Protein AF-A0A7Y1VS04-F1 (afdb_monomer)

pLDDT: mean 88.12, std 14.86, range [55.06, 98.5]

Mean predicted aligned error: 8.32 Å

Nearest PDB structures (foldseek):
  4df9-assembly1_B  TM=9.855E-01  e=1.102E-04  Bacteroides fragilis NCTC 9343
  3p1v-assembly1_B  TM=9.298E-01  e=7.866E-05  Bacteroides ovatus ATCC 8483
  4df9-assembly2_C  TM=9.334E-01  e=1.030E-04  Bacteroides fragilis NCTC 9343
  4df9-assembly3_E  TM=9.313E-01  e=2.162E-04  Bacteroides fragilis NCTC 9343
  4df9-assembly2_D  TM=9.358E-01  e=2.647E-04  Bacteroides fragilis NCTC 9343

Radius of gyration: 21.86 Å; Cα contacts (8 Å, |Δi|>4): 101; chains: 1; bounding box: 75×17×34 Å

Foldseek 3Di:
DVPVVVVVVVVVPDDPPDDDDKDKDWPDDQDDPVQAAEAEAEDDPDAPVCLVVVVVVLVVVLVVQLVDPPNVVVVSRYTYMYIRDHDD

Solvent-accessible surface area (backbone atoms only — not comparable to full-atom values): 5364 Å² total; per-residue (Å²): 127,70,69,66,58,55,56,58,56,60,67,72,68,72,69,83,84,76,73,82,82,75,47,77,43,78,79,37,85,56,67,58,77,92,78,31,49,76,49,73,48,70,50,75,83,31,40,74,93,35,51,68,57,50,52,54,50,49,51,55,51,54,58,53,54,44,69,40,81,69,42,40,80,48,48,72,44,40,27,32,37,38,36,56,42,73,37,134

Sequence (88 aa):
MTRVFSYWLVLLACTPLVSQPISVDTIRWAGSEDDRINLVFLGDGYQESELDKYITDVHKVVDHFFTESPFKEYKPYFNILAIKVVSR

Structure (mmCIF, N/CA/C/O backbone):
data_AF-A0A7Y1VS04-F1
#
_entry.id   AF-A0A7Y1VS04-F1
#
loop_
_atom_site.group_PDB
_atom_site.id
_atom_site.type_symbol
_atom_site.label_atom_id
_atom_site.label_alt_id
_atom_site.label_comp_id
_atom_site.label_asym_id
_atom_site.label_entity_id
_atom_site.label_seq_id
_atom_site.pdbx_PDB_ins_code
_atom_site.Cartn_x
_atom_site.Cartn_y
_atom_site.Cartn_z
_atom_site.occupancy
_atom_site.B_iso_or_equiv
_atom_site.auth_seq_id
_atom_site.auth_comp_id
_atom_site.auth_asym_id
_atom_site.auth_atom_id
_atom_site.pdbx_PDB_model_num
ATOM 1 N N . MET A 1 1 ? -59.914 -10.512 14.363 1.00 57.75 1 MET A N 1
ATOM 2 C CA . MET A 1 1 ? -59.152 -9.253 14.554 1.00 57.75 1 MET A CA 1
ATOM 3 C C . MET A 1 1 ? -57.676 -9.466 14.913 1.00 57.75 1 MET A C 1
ATOM 5 O O . MET A 1 1 ? -56.897 -8.545 14.744 1.00 57.75 1 MET A O 1
ATOM 9 N N . THR A 1 2 ? -57.243 -10.666 15.308 1.00 55.38 2 THR A N 1
ATOM 10 C CA . THR A 1 2 ? -55.838 -10.980 15.653 1.00 55.38 2 THR A CA 1
ATOM 11 C C . THR A 1 2 ? -54.917 -11.261 14.456 1.00 55.38 2 THR A C 1
ATOM 13 O O . THR A 1 2 ? -53.720 -11.014 14.537 1.00 55.38 2 THR A O 1
ATOM 16 N N . ARG A 1 3 ? -55.447 -11.726 13.315 1.00 55.06 3 ARG A N 1
ATOM 17 C CA . ARG A 1 3 ? -54.626 -12.087 12.140 1.00 55.06 3 ARG A CA 1
ATOM 18 C C . ARG A 1 3 ? -54.018 -10.892 11.400 1.00 55.06 3 ARG A C 1
ATOM 20 O O . ARG A 1 3 ? -52.906 -11.005 10.910 1.00 55.06 3 ARG A O 1
ATOM 27 N N . VAL A 1 4 ? -54.704 -9.746 11.360 1.00 59.34 4 VAL A N 1
ATOM 28 C CA . VAL A 1 4 ? -54.226 -8.534 10.659 1.00 59.34 4 VAL A CA 1
ATOM 29 C C . VAL A 1 4 ? -53.039 -7.902 11.392 1.00 59.34 4 VAL A C 1
ATOM 31 O O . VAL A 1 4 ? -52.091 -7.459 10.755 1.00 59.34 4 VAL A O 1
ATOM 34 N N . PHE A 1 5 ? -53.040 -7.953 12.726 1.00 57.19 5 PHE A N 1
ATOM 35 C CA . PHE A 1 5 ? -51.944 -7.452 13.561 1.00 57.19 5 PHE A CA 1
ATOM 36 C C . PHE A 1 5 ? -50.641 -8.246 13.353 1.00 57.19 5 PHE A C 1
ATOM 38 O O . PHE A 1 5 ? -49.550 -7.686 13.384 1.00 57.19 5 PHE A O 1
ATOM 45 N N . SER A 1 6 ? -50.758 -9.542 13.044 1.00 55.72 6 SER A N 1
ATOM 46 C CA . SER A 1 6 ? -49.613 -10.410 12.748 1.00 55.72 6 SER A CA 1
ATOM 47 C C . SER A 1 6 ? -48.878 -10.024 11.459 1.00 55.72 6 SER A C 1
ATOM 49 O O . SER A 1 6 ? -47.664 -10.185 11.401 1.00 55.72 6 SER A O 1
ATOM 51 N N . TYR A 1 7 ? -49.572 -9.505 10.438 1.00 56.56 7 TYR A N 1
ATOM 52 C CA . TYR A 1 7 ? -48.934 -9.080 9.181 1.00 56.56 7 TYR A CA 1
ATOM 53 C C . TYR A 1 7 ? -48.160 -7.764 9.336 1.00 56.56 7 TYR A C 1
ATOM 55 O O . TYR A 1 7 ? -47.108 -7.592 8.726 1.00 56.56 7 TYR A O 1
ATOM 63 N N . TRP A 1 8 ? -48.633 -6.871 10.210 1.00 58.94 8 TRP A N 1
ATOM 64 C CA . TRP A 1 8 ? -47.923 -5.638 10.564 1.00 58.94 8 TRP A CA 1
ATOM 65 C C . TRP A 1 8 ? -46.629 -5.909 11.342 1.00 58.94 8 TRP A C 1
ATOM 67 O O . TRP A 1 8 ? -45.641 -5.208 11.143 1.00 58.94 8 TRP A O 1
ATOM 77 N N . LEU A 1 9 ? -46.597 -6.966 12.161 1.00 57.69 9 LEU A N 1
ATOM 78 C CA . LEU A 1 9 ? -45.395 -7.376 12.893 1.00 57.69 9 LEU A CA 1
ATOM 79 C C . LEU A 1 9 ? -44.297 -7.936 11.965 1.00 57.69 9 LEU A C 1
ATOM 81 O O . LEU A 1 9 ? -43.114 -7.724 12.211 1.00 57.69 9 LEU A O 1
ATOM 85 N N . VAL A 1 10 ? -44.683 -8.617 10.880 1.00 60.88 10 VAL A N 1
ATOM 86 C CA . VAL A 1 10 ? -43.749 -9.195 9.892 1.00 60.88 10 VAL A CA 1
ATOM 87 C C . VAL A 1 10 ? -43.127 -8.118 8.993 1.00 60.88 10 VAL A C 1
ATOM 89 O O . VAL A 1 10 ? -41.961 -8.231 8.628 1.00 60.88 10 VAL A O 1
ATOM 92 N N . LEU A 1 11 ? -43.857 -7.039 8.689 1.00 59.25 11 LEU A N 1
ATOM 93 C CA . LEU A 1 11 ? -43.336 -5.907 7.907 1.00 59.25 11 LEU A CA 1
ATOM 94 C C . LEU A 1 11 ? -42.301 -5.057 8.673 1.00 59.25 11 LEU A C 1
ATOM 96 O O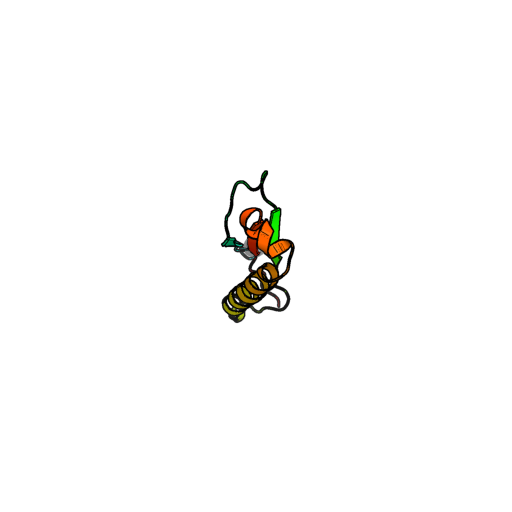 . LEU A 1 11 ? -41.453 -4.430 8.047 1.00 59.25 11 LEU A O 1
ATOM 100 N N . LEU A 1 12 ? -42.323 -5.074 10.011 1.00 60.72 12 LEU A N 1
ATOM 101 C CA . LEU A 1 12 ? -41.362 -4.364 10.871 1.00 60.72 12 LEU A CA 1
ATOM 102 C C . LEU A 1 12 ? -40.012 -5.086 11.037 1.00 60.72 12 LEU A C 1
ATOM 104 O O . LEU A 1 12 ? -39.051 -4.474 11.491 1.00 60.72 12 LEU A O 1
ATOM 108 N N . ALA A 1 13 ? -39.919 -6.365 10.666 1.00 62.72 13 ALA A N 1
ATOM 109 C CA . ALA A 1 13 ? -38.710 -7.175 10.844 1.00 62.72 13 ALA A CA 1
ATOM 110 C C . ALA A 1 13 ? -37.706 -7.080 9.677 1.00 62.72 13 ALA A C 1
ATOM 112 O O . ALA A 1 13 ? -36.645 -7.700 9.729 1.00 62.72 13 ALA A O 1
ATOM 113 N N . CYS A 1 14 ? -38.014 -6.325 8.619 1.00 65.62 14 CYS A N 1
ATOM 114 C CA . CYS A 1 14 ? -37.135 -6.189 7.461 1.00 65.62 14 CYS A CA 1
ATOM 115 C C . CYS A 1 14 ? -36.133 -5.043 7.672 1.00 65.62 14 CYS A C 1
ATOM 117 O O . CYS A 1 14 ? -36.298 -3.952 7.128 1.00 65.62 14 CYS A O 1
ATOM 119 N N . THR A 1 15 ? -35.090 -5.265 8.474 1.00 72.50 15 THR A N 1
ATOM 120 C CA . THR A 1 15 ? -33.947 -4.345 8.495 1.00 72.50 15 THR A CA 1
ATOM 121 C C . THR A 1 15 ? -33.114 -4.549 7.223 1.00 72.50 15 THR A C 1
ATOM 123 O O . THR A 1 15 ? -32.815 -5.691 6.864 1.00 72.50 15 THR A O 1
ATOM 126 N N . PRO A 1 16 ? -32.732 -3.481 6.496 1.00 70.19 16 PRO A N 1
ATOM 127 C CA . PRO A 1 16 ? -31.782 -3.620 5.402 1.00 70.19 16 PRO A CA 1
ATOM 128 C C . PRO A 1 16 ? -30.439 -4.098 5.964 1.00 70.19 16 PRO A C 1
ATOM 130 O O . PRO A 1 16 ? -29.826 -3.434 6.800 1.00 70.19 16 PRO A O 1
ATOM 133 N N . LEU A 1 17 ? -29.988 -5.264 5.503 1.00 64.88 17 LEU A N 1
ATOM 134 C CA . LEU A 1 17 ? -28.658 -5.783 5.790 1.00 64.88 17 LEU A CA 1
ATOM 135 C C . LEU A 1 17 ? -27.649 -4.949 4.990 1.00 64.88 17 LEU A C 1
ATOM 137 O O . LEU A 1 17 ? -27.350 -5.248 3.835 1.00 64.88 17 LEU A O 1
ATOM 141 N N . VAL A 1 18 ? -27.185 -3.843 5.568 1.00 71.19 18 VAL A N 1
ATOM 142 C CA . VAL A 1 18 ? -26.151 -3.010 4.949 1.00 71.19 18 VAL A CA 1
ATOM 143 C C . VAL A 1 18 ? -24.831 -3.776 5.025 1.00 71.19 18 VAL A C 1
ATOM 145 O O . VAL A 1 18 ? -24.344 -4.088 6.111 1.00 71.19 18 VAL A O 1
ATOM 148 N N . SER A 1 19 ? -24.275 -4.120 3.862 1.00 70.81 19 SER A N 1
ATOM 149 C CA . SER A 1 19 ? -22.921 -4.668 3.768 1.00 70.81 19 SER A CA 1
ATOM 150 C C . SER A 1 19 ? -21.918 -3.636 4.271 1.00 70.81 19 SER A C 1
ATOM 152 O O . SER A 1 19 ? -22.089 -2.439 4.044 1.00 70.81 19 SER A O 1
ATOM 154 N N . GLN A 1 20 ? -20.847 -4.098 4.911 1.00 69.50 20 GLN A N 1
ATOM 155 C CA . GLN A 1 20 ? -19.766 -3.209 5.324 1.00 69.50 20 GLN A CA 1
ATOM 156 C C . GLN A 1 20 ? -19.154 -2.556 4.073 1.00 69.50 20 GLN A C 1
ATOM 158 O O . GLN A 1 20 ? -18.872 -3.276 3.107 1.00 69.50 20 GLN A O 1
ATOM 163 N N . PRO A 1 21 ? -18.994 -1.221 4.036 1.00 72.38 21 PRO A N 1
ATOM 164 C CA . PRO A 1 21 ? -18.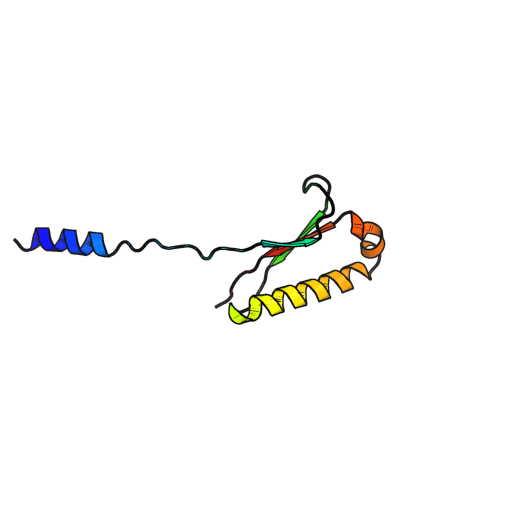358 -0.559 2.910 1.00 72.38 21 PRO A CA 1
ATOM 165 C C . PRO A 1 21 ? -16.877 -0.940 2.895 1.00 72.38 21 PRO A C 1
ATOM 167 O O . PRO A 1 21 ? -16.101 -0.528 3.754 1.00 72.38 21 PRO A O 1
ATOM 170 N N . ILE A 1 22 ? -16.487 -1.747 1.912 1.00 81.81 22 ILE A N 1
ATOM 171 C CA . ILE A 1 22 ? -15.083 -2.054 1.660 1.00 81.81 2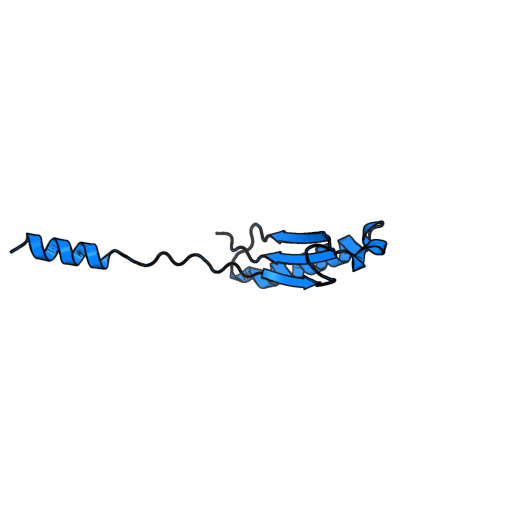2 ILE A CA 1
ATOM 172 C C . ILE A 1 22 ? -14.461 -0.811 1.027 1.00 81.81 22 ILE A C 1
ATOM 174 O O . ILE A 1 22 ? -14.880 -0.382 -0.049 1.00 81.81 22 ILE A O 1
ATOM 178 N N . SER A 1 23 ? -13.477 -0.222 1.703 1.00 89.44 23 SER A N 1
ATOM 179 C CA . SER A 1 23 ? -12.726 0.916 1.173 1.00 89.44 23 SER A CA 1
ATOM 180 C C . SER A 1 23 ? -11.402 0.447 0.578 1.00 89.44 23 SER A C 1
ATOM 182 O O . SER A 1 23 ? -10.708 -0.399 1.147 1.00 89.44 23 SER A O 1
ATOM 184 N N . VAL A 1 24 ? -11.073 0.993 -0.591 1.00 93.38 24 VAL A N 1
ATOM 185 C CA . VAL A 1 24 ? -9.812 0.746 -1.293 1.00 93.38 24 VAL A CA 1
ATOM 186 C C . VAL A 1 24 ? -8.979 2.013 -1.215 1.00 93.38 24 VAL A C 1
ATOM 188 O O . VAL A 1 24 ? -9.455 3.091 -1.566 1.00 93.38 24 VAL A O 1
ATOM 191 N N . ASP A 1 25 ? -7.744 1.874 -0.756 1.00 95.44 25 ASP A N 1
ATOM 192 C CA . ASP A 1 25 ? -6.762 2.943 -0.706 1.00 95.44 25 ASP A CA 1
ATOM 193 C C . ASP A 1 25 ? -5.738 2.772 -1.829 1.00 95.44 25 ASP A C 1
ATOM 195 O O . ASP A 1 25 ? -5.278 1.661 -2.116 1.00 95.44 25 ASP A O 1
ATOM 199 N N . THR A 1 26 ? -5.384 3.879 -2.476 1.00 97.19 26 THR A N 1
ATOM 200 C CA . THR A 1 26 ? -4.398 3.882 -3.557 1.00 97.19 26 THR A CA 1
ATOM 201 C C . THR A 1 26 ? -3.050 4.295 -3.000 1.00 97.19 26 THR A C 1
ATOM 203 O O . THR A 1 26 ? -2.727 5.477 -2.917 1.00 97.19 26 THR A O 1
ATOM 206 N N . ILE A 1 27 ? -2.235 3.300 -2.660 1.00 97.31 27 ILE A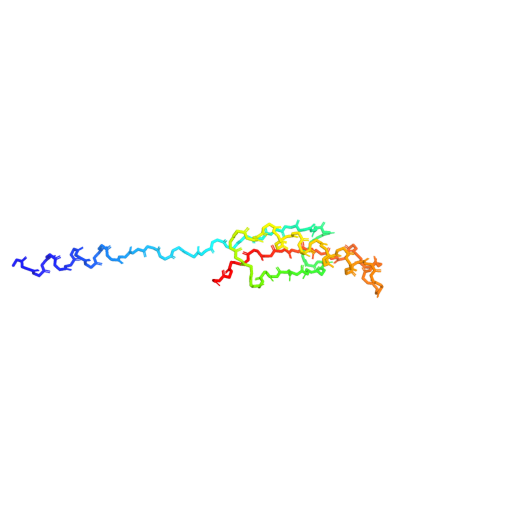 N 1
ATOM 207 C CA . ILE A 1 27 ? -0.874 3.512 -2.156 1.00 97.31 27 ILE A CA 1
ATOM 208 C C . ILE A 1 27 ? 0.025 4.057 -3.269 1.00 97.31 27 ILE A C 1
ATOM 210 O O . ILE A 1 27 ? 0.876 4.917 -3.040 1.00 97.31 27 ILE A O 1
ATOM 214 N N . ARG A 1 28 ? -0.156 3.558 -4.498 1.00 96.75 28 ARG A N 1
ATOM 215 C CA . ARG A 1 28 ? 0.548 4.055 -5.680 1.00 96.75 28 ARG A CA 1
ATOM 216 C C . ARG A 1 28 ? -0.225 3.772 -6.957 1.00 96.75 28 ARG A C 1
ATOM 218 O O . ARG A 1 28 ? -0.630 2.641 -7.201 1.00 96.75 28 ARG A O 1
ATOM 225 N N . TRP A 1 29 ? -0.289 4.772 -7.827 1.00 97.56 29 TRP A N 1
ATOM 226 C CA . TRP A 1 29 ? -0.817 4.639 -9.180 1.00 97.56 29 TRP A CA 1
ATOM 227 C C . TRP A 1 29 ? 0.257 5.003 -10.208 1.00 97.56 29 TRP A C 1
ATOM 229 O O . TRP A 1 29 ? 0.816 6.097 -10.162 1.00 97.56 29 TRP A O 1
ATOM 239 N N . ALA A 1 30 ? 0.589 4.077 -11.105 1.00 96.69 30 ALA A N 1
ATOM 240 C CA . ALA A 1 30 ? 1.664 4.210 -12.089 1.00 96.69 30 ALA A CA 1
ATOM 241 C C . ALA A 1 30 ? 1.178 4.150 -13.552 1.00 96.69 30 ALA A C 1
ATOM 243 O O . ALA A 1 30 ? 1.959 4.411 -14.473 1.00 96.69 30 ALA A O 1
ATOM 244 N N . GLY A 1 31 ? -0.086 3.801 -13.793 1.00 96.50 31 GLY A N 1
ATOM 245 C CA . GLY A 1 31 ? -0.682 3.762 -15.129 1.00 96.50 31 GLY A CA 1
ATOM 246 C C . GLY A 1 31 ? -2.005 3.004 -15.164 1.00 96.50 31 GLY A C 1
ATOM 247 O O . GLY A 1 31 ? -2.484 2.561 -14.122 1.00 96.50 31 GLY A O 1
ATOM 248 N N . SER A 1 32 ? -2.567 2.860 -16.369 1.00 96.88 32 SER A N 1
ATOM 249 C CA . SER A 1 32 ? -3.783 2.070 -16.604 1.00 96.88 32 SER A CA 1
ATOM 250 C C . SER A 1 32 ? -3.642 0.662 -16.028 1.00 96.88 32 SER A C 1
ATOM 252 O O . SER A 1 32 ? -2.571 0.059 -16.109 1.00 96.88 32 SER A O 1
ATOM 254 N N . GLU A 1 33 ? -4.728 0.143 -15.468 1.00 94.00 33 GLU A N 1
ATOM 255 C CA . GLU A 1 33 ? -4.796 -1.206 -14.905 1.00 94.00 33 GLU A CA 1
ATOM 256 C C . GLU A 1 33 ? -4.552 -2.311 -15.942 1.00 94.00 33 GLU A C 1
ATOM 258 O O . GLU A 1 33 ? -4.051 -3.367 -15.565 1.00 94.00 33 GLU A O 1
ATOM 263 N N . ASP A 1 34 ? -4.795 -2.030 -17.226 1.00 96.00 34 ASP A N 1
ATOM 264 C CA . ASP A 1 34 ? -4.521 -2.940 -18.347 1.00 96.00 34 ASP A CA 1
ATOM 265 C C . ASP A 1 34 ? -3.022 -3.044 -18.696 1.00 96.00 34 ASP A C 1
ATOM 267 O O . ASP A 1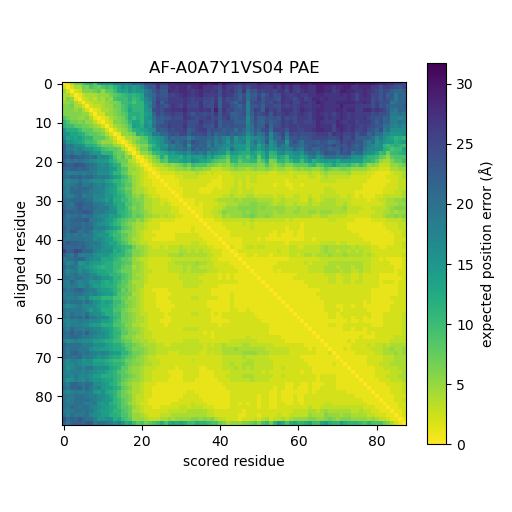 34 ? -2.578 -4.043 -19.261 1.00 96.00 34 ASP A O 1
ATOM 271 N N . ASP A 1 35 ? -2.226 -2.031 -18.332 1.00 96.00 35 ASP A N 1
ATOM 272 C CA . ASP A 1 35 ? -0.812 -1.905 -18.718 1.00 96.00 35 ASP A CA 1
ATOM 273 C C . ASP A 1 35 ? 0.154 -2.057 -17.527 1.00 96.00 35 ASP A C 1
ATOM 275 O O . ASP A 1 35 ? 1.369 -1.846 -17.662 1.00 96.00 35 ASP A O 1
ATOM 279 N N . ARG A 1 36 ? -0.363 -2.321 -16.324 1.00 97.56 36 ARG A N 1
ATOM 280 C CA . ARG A 1 36 ? 0.404 -2.377 -15.071 1.00 97.56 36 ARG A CA 1
ATOM 281 C C . ARG A 1 36 ? 0.073 -3.635 -14.285 1.00 97.56 36 ARG A C 1
ATOM 283 O O . ARG A 1 36 ? -1.010 -4.196 -14.376 1.00 97.56 36 ARG A O 1
ATOM 290 N N . ILE A 1 37 ? 1.017 -4.054 -13.453 1.00 97.81 37 ILE A N 1
ATOM 291 C CA . ILE A 1 37 ? 0.783 -5.097 -12.461 1.00 97.81 37 ILE A CA 1
ATOM 292 C C . ILE A 1 37 ? 0.063 -4.454 -11.276 1.00 97.81 37 ILE A C 1
ATOM 294 O O . ILE A 1 37 ? 0.622 -3.588 -10.603 1.00 97.81 37 ILE A O 1
ATOM 298 N N . ASN A 1 38 ? -1.168 -4.880 -11.006 1.00 97.69 38 ASN A N 1
ATOM 299 C CA . ASN A 1 38 ? -1.930 -4.429 -9.843 1.00 97.69 38 ASN A CA 1
ATOM 300 C C . ASN A 1 38 ? -1.631 -5.352 -8.653 1.00 97.69 38 ASN A C 1
ATOM 302 O O . ASN A 1 38 ? -2.112 -6.484 -8.602 1.00 97.69 38 ASN A O 1
ATOM 306 N N . LEU A 1 39 ? -0.821 -4.880 -7.704 1.00 97.75 39 LEU A N 1
ATOM 307 C CA . LEU A 1 39 ? -0.550 -5.583 -6.451 1.00 97.75 39 LEU A CA 1
ATOM 308 C C . LEU A 1 39 ? -1.518 -5.081 -5.376 1.00 97.75 39 LEU A C 1
ATOM 310 O O . LEU A 1 39 ? -1.465 -3.918 -4.970 1.00 97.75 39 LEU A O 1
ATOM 314 N N . VAL A 1 40 ? -2.409 -5.969 -4.937 1.00 97.38 40 VAL A N 1
ATOM 315 C CA . VAL A 1 40 ? -3.498 -5.645 -4.011 1.00 97.38 40 VAL A CA 1
ATOM 316 C C . VAL A 1 40 ? -3.247 -6.306 -2.662 1.00 97.38 40 VAL A C 1
ATOM 318 O O . VAL A 1 40 ? -3.138 -7.527 -2.570 1.00 97.38 40 VAL A O 1
ATOM 321 N N . PHE A 1 41 ? -3.182 -5.493 -1.613 1.00 97.81 41 PHE A N 1
ATOM 322 C CA . PHE A 1 41 ? -3.105 -5.938 -0.227 1.00 97.81 41 PHE A CA 1
ATOM 323 C C . PHE A 1 41 ? -4.512 -6.030 0.364 1.00 97.81 41 PHE A C 1
ATOM 325 O O . PHE A 1 41 ? -5.349 -5.157 0.125 1.00 97.81 41 PHE A O 1
ATOM 332 N N . LEU A 1 42 ? -4.778 -7.091 1.123 1.00 95.75 42 LEU A N 1
ATOM 333 C CA . LEU A 1 42 ? -6.013 -7.268 1.882 1.00 95.75 42 LEU A CA 1
ATOM 334 C C . LEU A 1 42 ? -5.644 -7.357 3.362 1.00 95.75 42 LEU A C 1
ATOM 336 O O . LEU A 1 42 ? -4.781 -8.153 3.732 1.00 95.75 42 LEU A O 1
ATOM 340 N N . GLY A 1 43 ? -6.288 -6.538 4.193 1.00 93.06 43 GLY A N 1
ATOM 341 C CA . GLY A 1 43 ? -6.111 -6.612 5.641 1.00 93.06 43 GLY A CA 1
ATOM 342 C C . GLY A 1 43 ? -6.659 -7.930 6.187 1.00 93.06 43 GLY A C 1
ATOM 343 O O . GLY A 1 43 ? -7.817 -8.257 5.948 1.00 93.06 43 GLY A O 1
ATOM 344 N N . ASP A 1 44 ? -5.838 -8.671 6.927 1.00 94.19 44 ASP A N 1
ATOM 345 C CA . ASP A 1 44 ? -6.243 -9.886 7.640 1.00 94.19 44 ASP A CA 1
ATOM 346 C C . ASP A 1 44 ? -5.893 -9.742 9.126 1.00 94.19 44 ASP A C 1
ATOM 348 O O . ASP A 1 44 ? -4.779 -9.346 9.472 1.00 94.19 44 ASP A O 1
ATOM 352 N N . GLY A 1 45 ? -6.864 -9.995 10.005 1.00 95.12 45 GLY A N 1
ATOM 353 C CA . GLY A 1 45 ? -6.711 -9.893 11.458 1.00 95.12 45 GLY A CA 1
ATOM 354 C C . GLY A 1 45 ? -6.726 -8.474 12.040 1.00 95.12 45 GLY A C 1
ATOM 355 O O . GLY A 1 45 ? -6.569 -8.329 13.249 1.00 95.12 45 GLY A O 1
ATOM 356 N N . TYR A 1 46 ? -6.934 -7.435 11.226 1.00 95.81 46 TYR A N 1
ATOM 357 C CA . TYR A 1 46 ? -7.032 -6.050 11.701 1.00 95.81 46 TYR A CA 1
ATOM 358 C C . TYR A 1 46 ? -8.458 -5.710 12.144 1.00 95.81 46 TYR A C 1
ATOM 360 O O . TYR A 1 46 ? -9.414 -5.878 11.379 1.00 95.81 46 TYR A O 1
ATOM 368 N N . GLN A 1 47 ? -8.599 -5.188 13.362 1.00 95.62 47 GLN A N 1
ATOM 369 C CA . GLN A 1 47 ? -9.862 -4.612 13.830 1.00 95.62 47 GLN A CA 1
ATOM 370 C C . GLN A 1 47 ? -10.140 -3.264 13.151 1.00 95.62 47 GLN A C 1
ATOM 372 O O . GLN A 1 47 ? -9.248 -2.632 12.584 1.00 95.62 47 GLN A O 1
ATOM 377 N N . GLU A 1 48 ? -11.378 -2.775 13.255 1.00 93.75 48 GLU A N 1
ATOM 378 C CA . GLU A 1 48 ? -11.782 -1.477 12.693 1.00 93.75 48 GLU A CA 1
ATOM 379 C C . GLU A 1 48 ? -10.900 -0.317 13.191 1.00 93.75 48 GLU A C 1
ATOM 381 O O . GLU A 1 48 ? -10.485 0.539 12.411 1.00 93.75 48 GLU A O 1
ATOM 386 N N . SER A 1 49 ? -10.533 -0.334 14.474 1.00 95.12 49 SER A N 1
ATOM 387 C CA . SER A 1 49 ? -9.641 0.656 15.093 1.00 95.12 49 SER A CA 1
ATOM 388 C C . SER A 1 49 ? -8.180 0.555 14.637 1.00 95.12 49 SER A C 1
ATOM 390 O O . SER A 1 49 ? -7.391 1.458 14.908 1.00 95.12 49 SER A O 1
ATOM 392 N N . GLU A 1 50 ? -7.802 -0.522 13.945 1.00 96.88 50 GLU A N 1
ATOM 393 C CA . GLU A 1 50 ? -6.440 -0.775 13.478 1.00 96.88 50 GLU A CA 1
ATOM 394 C C . GLU A 1 50 ? -6.268 -0.547 11.970 1.00 96.88 50 GLU A C 1
ATOM 396 O O . GLU A 1 50 ? -5.181 -0.775 11.439 1.00 96.88 50 GLU A O 1
ATOM 401 N N . LEU A 1 51 ? -7.294 -0.079 11.254 1.00 95.06 51 LEU A N 1
ATOM 402 C CA . LEU A 1 51 ? -7.207 0.096 9.8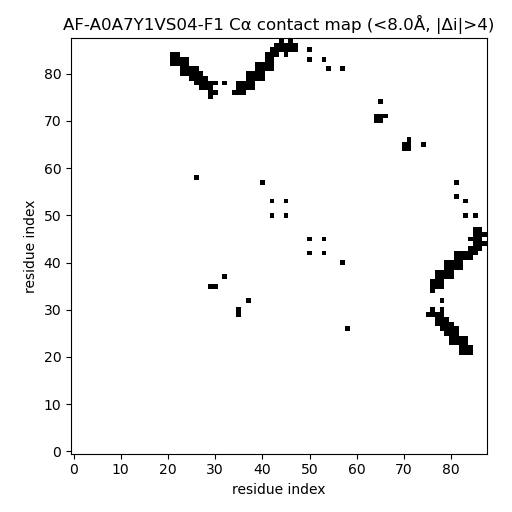01 1.00 95.06 51 LEU A CA 1
ATOM 403 C C . LEU A 1 51 ? -6.133 1.111 9.369 1.00 95.06 51 LEU A C 1
ATOM 405 O O . LEU A 1 51 ? -5.535 0.946 8.308 1.00 95.06 51 LEU A O 1
ATOM 409 N N . ASP A 1 52 ? -5.821 2.116 10.188 1.00 95.81 52 ASP A N 1
ATOM 410 C CA . ASP A 1 52 ? -4.720 3.053 9.907 1.00 95.81 52 ASP A CA 1
ATOM 411 C C . ASP A 1 52 ? -3.341 2.409 10.131 1.00 95.81 52 ASP A C 1
ATOM 413 O O . ASP A 1 52 ? -2.380 2.661 9.392 1.00 95.81 52 ASP A O 1
ATOM 417 N N . LYS A 1 53 ? -3.247 1.508 11.117 1.00 97.31 53 LYS A N 1
ATOM 418 C CA . LYS A 1 53 ? -2.062 0.671 11.339 1.00 97.31 53 LYS A CA 1
ATOM 419 C C . LYS A 1 53 ? -1.862 -0.289 10.166 1.00 97.31 53 LYS A C 1
ATOM 421 O O . LYS A 1 53 ? -0.740 -0.395 9.684 1.00 97.31 53 LYS A O 1
ATOM 426 N N . TYR A 1 54 ? -2.929 -0.905 9.654 1.00 97.50 54 TYR A N 1
ATOM 427 C CA . TYR A 1 54 ? -2.884 -1.727 8.442 1.00 97.50 54 TYR A CA 1
ATOM 428 C C . TYR A 1 54 ? -2.275 -0.966 7.258 1.00 97.50 54 TYR A C 1
ATOM 430 O O . TYR A 1 54 ? -1.329 -1.455 6.648 1.00 97.50 54 TYR A O 1
ATOM 438 N N . ILE A 1 55 ? -2.743 0.253 6.969 1.00 97.75 55 ILE A N 1
ATOM 439 C CA . ILE A 1 55 ? -2.177 1.062 5.876 1.00 97.75 55 ILE A CA 1
ATOM 440 C C . ILE A 1 55 ? -0.695 1.364 6.116 1.00 97.75 55 ILE A C 1
ATOM 442 O O . ILE A 1 55 ? 0.126 1.226 5.208 1.00 97.75 55 ILE A O 1
ATOM 446 N N . THR A 1 56 ? -0.326 1.703 7.352 1.00 98.12 56 THR A N 1
ATOM 447 C CA . THR A 1 56 ? 1.079 1.910 7.731 1.00 98.12 56 THR A CA 1
ATOM 448 C C . THR A 1 56 ? 1.927 0.654 7.499 1.00 98.12 56 THR A C 1
ATOM 450 O O . THR A 1 56 ? 3.061 0.748 7.030 1.00 98.12 56 THR A O 1
ATOM 453 N N . ASP A 1 57 ? 1.397 -0.528 7.806 1.00 98.31 57 ASP A N 1
ATOM 454 C CA . ASP A 1 57 ? 2.090 -1.796 7.588 1.00 98.31 57 ASP A CA 1
ATOM 455 C C . ASP A 1 57 ? 2.217 -2.124 6.094 1.00 98.31 57 ASP A C 1
ATOM 457 O O . ASP A 1 57 ? 3.296 -2.531 5.659 1.00 98.31 57 ASP A O 1
ATOM 461 N N . VAL A 1 58 ? 1.187 -1.847 5.284 1.00 98.31 58 VAL A N 1
ATOM 462 C CA . VAL A 1 58 ? 1.274 -1.961 3.818 1.00 98.31 58 VAL A CA 1
ATOM 463 C C . VAL A 1 58 ? 2.391 -1.074 3.272 1.00 98.31 58 VAL A C 1
ATOM 465 O O . VAL A 1 58 ? 3.198 -1.556 2.480 1.00 98.31 58 VAL A O 1
ATOM 468 N N . HIS A 1 59 ? 2.508 0.181 3.719 1.00 98.31 59 HIS A N 1
ATOM 469 C CA . HIS A 1 59 ? 3.608 1.055 3.295 1.00 98.31 59 HIS A CA 1
ATOM 470 C C . HIS A 1 59 ? 4.984 0.444 3.587 1.00 98.31 59 HIS A C 1
ATOM 472 O O . HIS A 1 59 ? 5.821 0.395 2.689 1.00 98.31 59 HIS A O 1
ATOM 478 N N . LYS A 1 60 ? 5.202 -0.103 4.791 1.00 98.38 60 LYS A N 1
ATOM 479 C CA . LYS A 1 60 ? 6.475 -0.762 5.141 1.00 98.38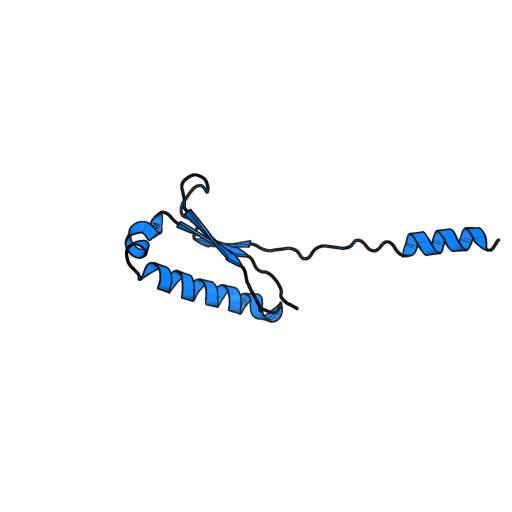 60 LYS A CA 1
ATOM 480 C C . LYS A 1 60 ? 6.780 -1.945 4.223 1.00 98.38 60 LYS A C 1
ATOM 482 O O . LYS A 1 60 ? 7.915 -2.098 3.775 1.00 98.38 60 LYS A O 1
ATOM 487 N N . VAL A 1 61 ? 5.776 -2.781 3.947 1.00 98.00 61 VAL A N 1
ATOM 488 C CA . VAL A 1 61 ? 5.930 -3.944 3.062 1.00 98.00 61 VAL A CA 1
ATOM 489 C C . VAL A 1 61 ? 6.258 -3.497 1.642 1.00 98.00 61 VAL A C 1
ATOM 491 O O . VAL A 1 61 ? 7.177 -4.034 1.036 1.00 98.00 61 VAL A O 1
ATOM 494 N N . VAL A 1 62 ? 5.546 -2.500 1.121 1.00 97.88 62 VAL A N 1
ATOM 495 C CA . VAL A 1 62 ? 5.743 -1.965 -0.232 1.00 97.88 62 VAL A CA 1
ATOM 496 C C . VAL A 1 62 ? 7.119 -1.320 -0.378 1.00 97.88 62 VAL A C 1
ATOM 498 O O . VAL A 1 62 ? 7.798 -1.540 -1.382 1.00 97.88 62 VAL A O 1
ATOM 501 N N . ASP A 1 63 ? 7.551 -0.554 0.621 1.00 97.75 63 ASP A N 1
ATOM 502 C CA . ASP A 1 63 ? 8.864 0.083 0.618 1.00 97.75 63 ASP A CA 1
ATOM 503 C C . ASP A 1 63 ? 9.983 -0.957 0.599 1.00 97.75 63 ASP A C 1
ATOM 505 O O . ASP A 1 63 ? 10.899 -0.834 -0.214 1.00 97.75 63 ASP A O 1
ATOM 509 N N . HIS A 1 64 ? 9.875 -2.014 1.412 1.00 98.06 64 HIS A N 1
ATOM 510 C CA . HIS A 1 64 ? 10.839 -3.112 1.400 1.00 98.06 64 HIS A CA 1
ATOM 511 C C . HIS A 1 64 ? 10.767 -3.955 0.120 1.00 98.06 64 HIS A C 1
ATOM 513 O O . HIS A 1 64 ? 11.793 -4.274 -0.465 1.00 98.06 64 HIS A O 1
ATOM 519 N N . PHE A 1 65 ? 9.573 -4.273 -0.381 1.00 97.56 65 PHE A N 1
ATOM 520 C CA . PHE A 1 65 ? 9.401 -5.041 -1.618 1.00 97.56 65 PHE A CA 1
ATOM 521 C C . PHE A 1 65 ? 10.171 -4.415 -2.789 1.00 97.56 65 PHE A C 1
ATOM 523 O O . PHE A 1 65 ? 10.783 -5.113 -3.594 1.00 97.56 65 PHE A O 1
ATOM 530 N N . PHE A 1 66 ? 10.199 -3.084 -2.847 1.00 97.81 66 PHE A N 1
ATOM 531 C CA . PHE A 1 66 ? 10.899 -2.335 -3.882 1.00 97.81 66 PHE A CA 1
ATOM 532 C C . PHE A 1 66 ? 12.374 -2.022 -3.577 1.00 97.81 66 PHE A C 1
ATOM 534 O O . PHE A 1 66 ? 13.003 -1.305 -4.361 1.00 97.81 66 PHE A O 1
ATOM 541 N N . THR A 1 67 ? 12.950 -2.556 -2.493 1.00 98.19 67 THR A N 1
ATOM 542 C CA . THR A 1 67 ? 14.413 -2.602 -2.315 1.00 98.19 67 THR A CA 1
ATOM 543 C C . THR A 1 67 ? 15.047 -3.787 -3.027 1.00 98.19 67 THR A C 1
ATOM 545 O O . THR A 1 67 ? 16.216 -3.703 -3.401 1.00 98.19 67 THR A O 1
ATOM 548 N N . GLU A 1 68 ? 14.279 -4.851 -3.257 1.00 97.88 68 GLU A N 1
ATOM 549 C CA . GLU A 1 68 ? 14.767 -6.102 -3.827 1.00 97.88 68 GLU A CA 1
ATOM 550 C C . GLU A 1 68 ? 14.749 -6.077 -5.358 1.00 97.88 68 GLU A C 1
ATOM 552 O O . GLU A 1 68 ? 13.749 -5.714 -5.983 1.00 97.88 68 GLU A O 1
ATOM 557 N N . SER A 1 69 ? 15.841 -6.506 -5.992 1.00 96.88 69 SER A N 1
ATOM 558 C CA . SER A 1 69 ? 15.840 -6.777 -7.433 1.00 96.88 69 SER A CA 1
ATOM 559 C C . SER A 1 69 ? 15.109 -8.103 -7.712 1.00 96.88 69 SER A C 1
ATOM 561 O O . SER A 1 69 ? 15.249 -9.055 -6.943 1.00 96.88 69 SER A O 1
ATOM 563 N N . PRO A 1 70 ? 14.341 -8.212 -8.812 1.00 96.62 70 PRO A N 1
ATOM 564 C CA . PRO A 1 70 ? 14.208 -7.231 -9.892 1.00 96.62 70 PRO A CA 1
ATOM 565 C C . PRO A 1 70 ? 13.127 -6.153 -9.641 1.00 96.62 70 PRO A C 1
ATOM 567 O O . PRO A 1 70 ? 12.912 -5.269 -10.468 1.00 96.62 70 PRO A O 1
ATOM 570 N N . PHE A 1 71 ? 12.389 -6.213 -8.531 1.00 97.81 71 PHE A N 1
ATOM 571 C CA . PHE A 1 71 ? 11.240 -5.329 -8.292 1.00 97.81 71 PHE A CA 1
ATOM 572 C C . PHE A 1 71 ? 11.631 -3.858 -8.170 1.00 97.81 71 PHE A C 1
ATOM 574 O O . PHE A 1 71 ? 10.881 -2.985 -8.610 1.00 97.81 71 PHE A O 1
ATOM 581 N N . LYS A 1 72 ? 12.823 -3.576 -7.645 1.00 97.88 72 LYS A N 1
ATOM 582 C CA . LYS A 1 72 ? 13.410 -2.237 -7.607 1.00 97.88 72 LYS A CA 1
ATOM 583 C C . LYS A 1 72 ? 13.461 -1.585 -8.990 1.00 97.88 72 LYS A C 1
ATOM 585 O O . LYS A 1 72 ? 13.061 -0.431 -9.135 1.00 97.88 72 LYS A O 1
ATOM 590 N N . GLU A 1 73 ? 13.930 -2.302 -10.007 1.00 98.31 73 GLU A N 1
ATOM 591 C CA . GLU A 1 73 ? 14.061 -1.798 -11.378 1.00 98.31 73 GLU A CA 1
ATOM 592 C C . GLU A 1 73 ? 12.693 -1.675 -12.054 1.00 98.31 73 GLU A C 1
ATOM 594 O O . GLU A 1 73 ? 12.419 -0.702 -12.758 1.00 98.31 73 GLU A O 1
ATOM 599 N N . TYR A 1 74 ? 11.802 -2.631 -11.788 1.00 97.44 74 TYR A N 1
ATOM 600 C CA . TYR A 1 74 ? 10.461 -2.653 -12.365 1.00 97.44 74 TYR A CA 1
ATOM 601 C C . TYR A 1 74 ? 9.421 -1.870 -11.553 1.00 97.44 74 TYR A C 1
ATOM 603 O O . TYR A 1 74 ? 8.245 -1.887 -11.914 1.00 97.44 74 TYR A O 1
ATOM 611 N N . LYS A 1 75 ? 9.820 -1.111 -10.519 1.00 97.06 75 LYS A N 1
ATOM 612 C CA . LYS A 1 75 ? 8.923 -0.277 -9.692 1.00 97.06 75 LYS A CA 1
ATOM 613 C C . LYS A 1 75 ? 7.863 0.474 -10.511 1.00 97.06 75 LYS A C 1
ATOM 615 O O . LYS A 1 75 ? 6.718 0.506 -10.067 1.00 97.06 75 LYS A O 1
ATOM 620 N N . PRO A 1 76 ? 8.189 1.137 -11.642 1.00 97.06 76 PRO A N 1
ATOM 621 C CA . PRO A 1 76 ? 7.222 1.915 -12.428 1.00 97.06 76 PRO A CA 1
ATOM 622 C C . PRO A 1 76 ? 6.088 1.105 -13.071 1.00 97.06 76 PRO A C 1
ATOM 624 O O . PRO A 1 76 ? 5.123 1.701 -13.537 1.00 97.06 76 PRO A O 1
ATOM 627 N N . TYR A 1 77 ? 6.182 -0.225 -13.094 1.00 97.56 77 TYR A N 1
ATOM 628 C CA . TYR A 1 77 ? 5.176 -1.099 -13.698 1.00 97.56 77 TYR A CA 1
ATOM 629 C C . TYR A 1 77 ? 4.097 -1.565 -12.718 1.00 97.56 77 TYR A C 1
ATOM 631 O O . TYR A 1 77 ? 3.200 -2.295 -13.127 1.00 97.56 77 TYR A O 1
ATOM 639 N N . PHE A 1 78 ? 4.153 -1.142 -11.452 1.00 98.31 78 PHE A N 1
ATOM 640 C CA . PHE A 1 78 ? 3.218 -1.583 -10.419 1.00 98.31 78 PHE A CA 1
ATOM 641 C C . PHE A 1 78 ? 2.258 -0.475 -9.980 1.00 98.31 78 PHE A C 1
ATOM 643 O O . PHE A 1 78 ? 2.691 0.608 -9.571 1.00 98.31 78 PHE A O 1
ATOM 650 N N . ASN A 1 79 ? 0.969 -0.805 -9.970 1.00 98.50 79 ASN A N 1
ATOM 651 C CA . ASN A 1 79 ? -0.049 -0.133 -9.170 1.00 98.50 79 ASN A CA 1
ATOM 652 C C . ASN A 1 79 ? -0.160 -0.864 -7.828 1.00 98.50 79 ASN A C 1
ATOM 654 O O . ASN A 1 79 ? -0.177 -2.094 -7.796 1.00 98.50 79 ASN A O 1
ATOM 658 N N . ILE A 1 80 ? -0.231 -0.116 -6.730 1.00 98.38 80 ILE A N 1
ATOM 659 C CA . ILE A 1 80 ? -0.326 -0.663 -5.377 1.00 98.38 80 ILE A CA 1
ATOM 660 C C . ILE A 1 80 ? -1.622 -0.185 -4.736 1.00 98.38 80 ILE A C 1
ATOM 662 O O . ILE A 1 80 ? -1.837 1.020 -4.583 1.00 98.38 80 ILE A O 1
ATOM 666 N N . LEU A 1 81 ? -2.455 -1.140 -4.335 1.00 98.06 81 LEU A N 1
ATOM 667 C CA . LEU A 1 81 ? -3.767 -0.902 -3.744 1.00 98.06 81 LEU A CA 1
ATOM 668 C C . LEU A 1 81 ? -3.861 -1.625 -2.400 1.00 98.06 81 LEU A C 1
ATOM 670 O O . LEU A 1 81 ? -3.323 -2.721 -2.244 1.00 98.06 81 LEU A O 1
ATOM 674 N N . ALA A 1 82 ? -4.561 -1.034 -1.439 1.00 98.06 82 ALA A N 1
ATOM 675 C CA . ALA A 1 82 ? -4.807 -1.632 -0.134 1.00 98.06 82 ALA A CA 1
ATOM 676 C C . ALA A 1 82 ? -6.305 -1.642 0.165 1.00 98.06 82 ALA A C 1
ATOM 678 O O . ALA A 1 82 ? -6.945 -0.598 0.233 1.00 98.06 82 ALA A O 1
ATOM 679 N N . ILE A 1 83 ? -6.876 -2.825 0.363 1.00 96.56 83 ILE A N 1
ATOM 680 C CA . ILE A 1 83 ? -8.285 -2.995 0.711 1.00 96.56 83 ILE A CA 1
ATOM 681 C C . ILE A 1 83 ? -8.407 -3.105 2.229 1.00 96.56 83 ILE A C 1
ATOM 683 O O . ILE A 1 83 ? -7.829 -4.007 2.839 1.00 96.56 83 ILE A O 1
ATOM 687 N N . LYS A 1 84 ? -9.160 -2.187 2.839 1.00 94.44 84 LYS A N 1
ATOM 688 C CA . LYS A 1 84 ? -9.448 -2.188 4.277 1.00 94.44 84 LYS A CA 1
ATOM 689 C C . LYS A 1 84 ? -10.574 -3.183 4.561 1.00 94.44 84 LYS A C 1
ATOM 691 O O . LYS A 1 84 ? -11.746 -2.886 4.329 1.00 94.44 84 LYS A O 1
ATOM 696 N N . VAL A 1 85 ? -10.206 -4.370 5.039 1.00 93.38 85 VAL A N 1
ATOM 697 C CA . VAL A 1 85 ? -11.140 -5.423 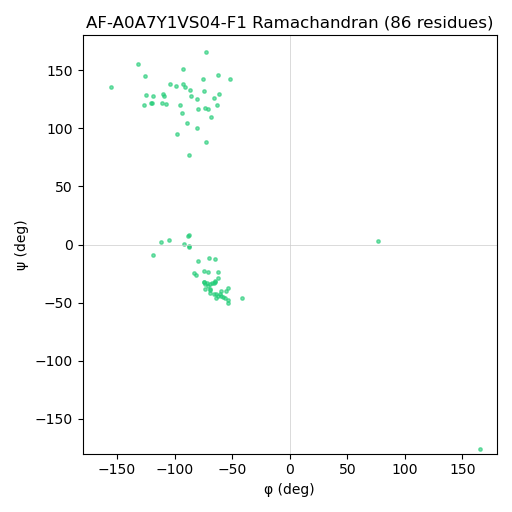5.458 1.00 93.38 85 VAL A CA 1
ATOM 698 C C . VAL A 1 85 ? -11.116 -5.506 6.981 1.00 93.38 85 VAL A C 1
ATOM 700 O O . VAL A 1 85 ? -10.064 -5.727 7.575 1.00 93.38 85 VAL A O 1
ATOM 703 N N . VAL A 1 86 ? -12.273 -5.304 7.610 1.00 92.19 86 VAL A N 1
ATOM 704 C CA . VAL A 1 86 ? -12.419 -5.412 9.066 1.00 92.19 86 VAL A CA 1
ATOM 705 C C . VAL A 1 86 ? -12.546 -6.881 9.453 1.00 92.19 86 VAL A C 1
ATOM 707 O O . VAL A 1 86 ? -13.430 -7.588 8.964 1.00 92.19 86 VAL A O 1
ATOM 710 N N . SER A 1 87 ? -11.677 -7.331 10.353 1.00 90.88 87 SER A N 1
ATOM 711 C CA . SER A 1 87 ? -11.773 -8.639 11.005 1.00 90.88 87 SER A CA 1
ATOM 712 C C . SER A 1 87 ? -12.532 -8.529 12.331 1.00 90.88 87 SER A C 1
ATOM 714 O O . SER A 1 87 ? -12.559 -7.465 12.952 1.00 90.88 87 SER A O 1
ATOM 716 N N . ARG A 1 88 ? -13.201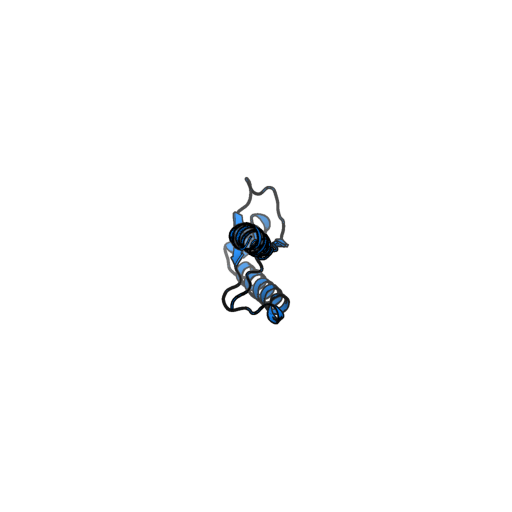 -9.619 12.726 1.00 80.75 88 ARG A N 1
ATOM 717 C CA . ARG A 1 88 ? -14.014 -9.695 13.952 1.00 80.75 88 ARG A CA 1
ATOM 718 C C . ARG A 1 88 ? -13.185 -9.893 15.210 1.00 80.75 88 ARG A C 1
ATOM 720 O O . ARG A 1 88 ? -12.176 -10.623 15.130 1.00 80.75 88 ARG A O 1
#

Secondary structure (DSSP, 8-state):
-HHHHHHHHHHTT----PPP--EEEEEE--S-TTSSEEEEEE--S--GGGHHHHHHHHHHHHHHHTTSTTHHHHGGGEEEEEEE----